Protein AF-A0A2V5Q978-F1 (afdb_monomer_lite)

Sequence (91 aa):
MLPANISKRWLRARQQKTLMKILLQSKETRDYVEPGGGWTWKQGRARVFTTGLEAMLFCLDHRICDMQIVCVSHELAKSFNISVTDCRQSH

pLDDT: mean 73.68, std 18.13, range [42.03, 94.38]

Foldseek 3Di:
DDDPVVVVVVVVVVPPPQQWWKWKAAPVPRWTAAPVRDTHNDPVRHDTDRDPVRVVVVCVVSVPARIWIFIDTPVDRDTDTDHDHPPPPPD

Secondary structure (DSSP, 8-state):
---HHHHHHHHHHT------EEEEEETTT-PEEPTTS-EES-GGGSPPBSSHHHHHHHHHHTT--SEEEEEE-SS---PPEEE---GGG--

Structure (mmCIF, N/CA/C/O backbone):
data_AF-A0A2V5Q978-F1
#
_entry.id   AF-A0A2V5Q978-F1
#
loop_
_atom_site.group_PDB
_atom_site.id
_atom_site.type_symbol
_atom_site.label_atom_id
_atom_site.label_alt_id
_atom_site.label_comp_id
_atom_site.label_asym_id
_atom_site.label_entity_id
_atom_site.label_seq_id
_atom_site.pdbx_PDB_ins_code
_atom_site.Cartn_x
_atom_site.Cartn_y
_atom_site.Cartn_z
_atom_site.occupancy
_atom_site.B_iso_or_equiv
_atom_site.auth_seq_id
_atom_site.auth_comp_id
_atom_site.auth_asym_id
_atom_site.auth_atom_id
_atom_site.pdbx_PDB_model_num
ATOM 1 N N . MET A 1 1 ? 30.083 25.180 -32.778 1.00 44.00 1 MET A N 1
ATOM 2 C CA . MET A 1 1 ? 29.254 23.993 -33.091 1.00 44.00 1 MET A CA 1
ATOM 3 C C . MET A 1 1 ? 29.697 22.849 -32.189 1.00 44.00 1 MET A C 1
ATOM 5 O O . MET A 1 1 ? 30.828 22.408 -32.319 1.00 44.00 1 MET A O 1
ATOM 9 N N . LEU A 1 2 ? 28.874 22.432 -31.222 1.00 48.12 2 LEU A N 1
ATOM 10 C CA . LEU A 1 2 ? 29.196 21.302 -30.336 1.00 48.12 2 LEU A CA 1
ATOM 11 C C . LEU A 1 2 ? 28.750 19.974 -30.982 1.00 48.12 2 LEU A C 1
ATOM 13 O O . LEU A 1 2 ? 27.699 19.946 -31.624 1.00 48.12 2 LEU A O 1
ATOM 17 N N . PRO A 1 3 ? 29.511 18.874 -30.826 1.00 46.78 3 PRO A N 1
ATOM 18 C CA . PRO A 1 3 ? 29.218 17.604 -31.483 1.00 46.78 3 PRO A CA 1
ATOM 19 C C . PRO A 1 3 ? 27.945 16.943 -30.928 1.00 46.78 3 PRO A C 1
ATOM 21 O O . PRO A 1 3 ? 27.762 16.800 -29.716 1.00 46.78 3 PRO A O 1
ATOM 24 N N . ALA A 1 4 ? 27.085 16.466 -31.835 1.00 58.19 4 ALA A N 1
ATOM 25 C CA . ALA A 1 4 ? 25.762 15.882 -31.570 1.00 58.19 4 ALA A CA 1
ATOM 26 C C . ALA A 1 4 ? 25.744 14.661 -30.616 1.00 58.19 4 ALA A C 1
ATOM 28 O O . ALA A 1 4 ? 24.683 14.261 -30.131 1.00 58.19 4 ALA A O 1
ATOM 29 N N . ASN A 1 5 ? 26.906 14.077 -30.303 1.00 52.62 5 ASN A N 1
ATOM 30 C CA . ASN A 1 5 ? 27.032 12.914 -29.420 1.00 52.62 5 ASN A CA 1
ATOM 31 C C . ASN A 1 5 ? 27.000 13.242 -27.922 1.00 52.62 5 ASN A C 1
ATOM 33 O O . ASN A 1 5 ? 26.665 12.368 -27.124 1.00 52.62 5 ASN A O 1
ATOM 37 N N . ILE A 1 6 ? 27.276 14.488 -27.525 1.00 53.28 6 ILE A N 1
ATOM 38 C CA . ILE A 1 6 ? 27.180 14.895 -26.114 1.00 53.28 6 ILE A CA 1
ATOM 39 C C . ILE A 1 6 ? 25.700 14.958 -25.701 1.00 53.28 6 ILE A C 1
ATOM 41 O O . ILE A 1 6 ? 25.321 14.462 -24.642 1.00 53.28 6 ILE A O 1
ATOM 45 N N . SER A 1 7 ? 24.829 15.440 -26.593 1.00 54.88 7 SER A N 1
ATOM 46 C CA . SER A 1 7 ? 23.400 15.648 -26.323 1.00 54.88 7 SER A CA 1
ATOM 47 C C . SER A 1 7 ? 22.641 14.354 -25.978 1.00 54.88 7 SER A C 1
ATOM 49 O O . SER A 1 7 ? 21.827 14.325 -25.056 1.00 54.88 7 SER A O 1
ATOM 51 N N . LYS A 1 8 ? 22.973 13.228 -26.628 1.00 49.91 8 LYS A N 1
ATOM 52 C CA . LYS A 1 8 ? 22.304 11.931 -26.393 1.00 49.91 8 LYS A CA 1
ATOM 53 C C . LYS A 1 8 ? 22.658 11.278 -25.050 1.00 49.91 8 LYS A C 1
ATOM 55 O O . LYS A 1 8 ? 21.899 10.433 -24.574 1.00 49.91 8 LYS A O 1
ATOM 60 N N . ARG A 1 9 ? 23.801 11.624 -24.443 1.00 50.91 9 ARG A N 1
ATOM 61 C CA . ARG A 1 9 ? 24.229 11.081 -23.140 1.00 50.91 9 ARG A CA 1
ATOM 62 C C . ARG A 1 9 ? 23.544 11.816 -21.985 1.00 50.91 9 ARG A C 1
ATOM 64 O O . ARG A 1 9 ? 23.062 11.168 -21.063 1.00 50.91 9 ARG A O 1
ATOM 71 N N . TRP A 1 10 ? 23.398 13.138 -22.097 1.00 47.81 10 TRP A N 1
ATOM 72 C CA . TRP A 1 10 ? 22.652 13.956 -21.131 1.00 47.81 10 TRP A CA 1
ATOM 73 C C . TRP A 1 10 ? 21.134 13.765 -21.229 1.00 47.81 10 TRP A C 1
ATOM 75 O O . TRP A 1 10 ? 20.455 13.787 -20.207 1.00 47.81 10 TRP A O 1
ATOM 85 N N . LEU A 1 11 ? 20.598 13.503 -22.429 1.00 47.16 11 LEU A N 1
ATOM 86 C CA . LEU A 1 11 ? 19.185 13.144 -22.607 1.00 47.16 11 LEU A CA 1
ATOM 87 C C . LEU A 1 11 ? 18.836 11.803 -21.947 1.00 47.16 11 LEU A C 1
ATOM 89 O O . LEU A 1 11 ? 17.775 11.699 -21.342 1.00 47.16 11 LEU A O 1
ATOM 93 N N . ARG A 1 12 ? 19.740 10.812 -21.978 1.00 48.47 12 ARG A N 1
ATOM 94 C CA . ARG A 1 12 ? 19.551 9.541 -21.256 1.00 48.47 12 ARG A CA 1
ATOM 95 C C . ARG A 1 12 ? 19.625 9.706 -19.735 1.00 48.47 12 ARG A C 1
ATOM 97 O O . ARG A 1 12 ? 18.812 9.115 -19.036 1.00 48.47 12 ARG A O 1
ATOM 104 N N . ALA A 1 13 ? 20.522 10.558 -19.236 1.00 47.00 13 ALA A N 1
ATOM 105 C CA . ALA A 1 13 ? 20.610 10.876 -17.807 1.00 47.00 13 ALA A CA 1
ATOM 106 C C . ALA A 1 13 ? 19.381 11.649 -17.280 1.00 47.00 13 ALA A C 1
ATOM 108 O O . ALA A 1 13 ? 19.013 11.509 -16.122 1.00 47.00 13 ALA A O 1
ATOM 109 N N . ARG A 1 14 ? 18.697 12.425 -18.134 1.00 44.50 14 ARG A N 1
ATOM 110 C CA . ARG A 1 14 ? 17.444 13.128 -17.792 1.00 44.50 14 ARG A CA 1
ATOM 111 C C . ARG A 1 14 ? 16.184 12.256 -17.854 1.00 44.50 14 ARG A C 1
ATOM 113 O O . ARG A 1 14 ? 15.120 12.724 -17.460 1.00 44.50 14 ARG A O 1
ATOM 120 N N . GLN A 1 15 ? 16.283 11.026 -18.360 1.00 45.97 15 GLN A N 1
ATOM 121 C CA . GLN A 1 15 ? 15.139 10.137 -18.591 1.00 45.97 15 GLN A CA 1
ATOM 122 C C . GLN A 1 15 ? 15.111 8.890 -17.706 1.00 45.97 15 GLN A C 1
ATOM 124 O O . GLN A 1 15 ? 14.174 8.101 -17.816 1.00 45.97 15 GLN A O 1
ATOM 129 N N . GLN A 1 16 ? 16.042 8.741 -16.763 1.00 48.91 16 GLN A N 1
ATOM 130 C CA . GLN A 1 16 ? 15.749 7.967 -15.560 1.00 48.91 16 GLN A CA 1
ATOM 131 C C . GLN A 1 16 ? 14.790 8.801 -14.712 1.00 48.91 16 GLN A C 1
ATOM 133 O O . GLN A 1 16 ? 15.165 9.422 -13.724 1.00 48.91 16 GLN A O 1
ATOM 138 N N . LYS A 1 17 ? 13.519 8.852 -15.135 1.00 53.94 17 LYS A N 1
ATOM 139 C CA . LYS A 1 17 ? 12.414 9.139 -14.223 1.00 53.94 17 LYS A CA 1
ATOM 140 C C . LYS A 1 17 ? 12.597 8.130 -13.102 1.00 53.94 17 LYS A C 1
ATOM 142 O O . LYS A 1 17 ? 12.343 6.945 -13.308 1.00 53.94 17 LYS A O 1
ATOM 147 N N . THR A 1 18 ? 13.135 8.568 -11.973 1.00 56.16 18 THR A N 1
ATOM 148 C CA . THR A 1 18 ? 13.282 7.729 -10.796 1.00 56.16 18 THR A CA 1
ATOM 149 C C . THR A 1 18 ? 11.869 7.260 -10.474 1.00 56.16 18 THR A C 1
ATOM 151 O O . THR A 1 18 ? 11.026 8.061 -10.070 1.00 56.16 18 THR A O 1
ATOM 154 N N . LEU A 1 19 ? 11.556 6.002 -10.798 1.00 67.69 19 LEU A N 1
ATOM 155 C CA . LEU A 1 19 ? 10.228 5.433 -10.594 1.00 67.69 19 LEU A CA 1
ATOM 156 C C . LEU A 1 19 ? 10.058 5.262 -9.087 1.00 67.69 19 LEU A C 1
ATOM 158 O O . LEU A 1 19 ? 10.408 4.226 -8.523 1.00 67.69 19 LEU A O 1
ATOM 162 N N . MET A 1 20 ? 9.601 6.327 -8.428 1.00 75.12 20 MET A N 1
ATOM 163 C CA . MET A 1 20 ? 9.182 6.275 -7.039 1.00 75.12 20 MET A CA 1
ATOM 164 C C . MET A 1 20 ? 7.960 5.370 -6.954 1.00 75.12 20 MET A C 1
ATOM 166 O O . MET A 1 20 ? 6.941 5.615 -7.596 1.00 75.12 20 MET A O 1
ATOM 170 N N . LYS A 1 21 ? 8.091 4.310 -6.166 1.00 86.00 21 LYS A N 1
ATOM 171 C CA . LYS A 1 21 ? 6.997 3.421 -5.799 1.00 86.00 21 LYS A CA 1
ATOM 172 C C . LYS A 1 21 ? 6.380 3.957 -4.524 1.00 86.00 21 LYS A C 1
ATOM 174 O O . LYS A 1 21 ? 7.103 4.264 -3.579 1.00 86.00 21 LYS A O 1
ATOM 179 N N . ILE A 1 22 ? 5.065 4.067 -4.498 1.00 89.56 22 ILE A N 1
ATOM 180 C CA . ILE A 1 22 ? 4.339 4.525 -3.322 1.00 89.56 22 ILE A CA 1
ATOM 181 C C . ILE A 1 22 ? 3.649 3.322 -2.696 1.00 89.56 22 ILE A C 1
ATOM 183 O O . ILE A 1 22 ? 2.994 2.556 -3.394 1.00 89.56 22 ILE A O 1
ATOM 187 N N . LEU A 1 23 ? 3.814 3.142 -1.391 1.00 93.12 23 LEU A N 1
ATOM 188 C CA . LEU A 1 23 ? 3.152 2.102 -0.611 1.00 93.12 23 LEU A CA 1
ATOM 189 C C . LEU A 1 23 ? 2.311 2.757 0.485 1.00 93.12 23 LEU A C 1
ATOM 191 O O . LEU A 1 23 ? 2.650 3.836 0.971 1.00 93.12 23 LEU A O 1
ATOM 195 N N . LEU A 1 24 ? 1.245 2.082 0.901 1.00 92.69 24 LEU A N 1
ATOM 196 C CA . LEU A 1 24 ? 0.477 2.446 2.090 1.00 92.69 24 LEU A CA 1
ATOM 197 C C . LEU A 1 24 ? 0.896 1.549 3.247 1.00 92.69 24 LEU A C 1
ATOM 199 O O . LEU A 1 24 ? 0.960 0.331 3.073 1.00 92.69 24 LEU A O 1
ATOM 203 N N . GLN A 1 25 ? 1.176 2.152 4.400 1.00 93.44 25 GLN A N 1
ATOM 204 C CA . GLN A 1 25 ? 1.578 1.446 5.610 1.00 93.44 25 GLN A CA 1
ATOM 205 C C . GLN A 1 25 ? 0.759 1.917 6.815 1.00 93.44 25 GLN A C 1
ATOM 207 O O . GLN A 1 25 ? 0.613 3.121 7.030 1.00 93.44 25 GLN A O 1
ATOM 212 N N . SER A 1 26 ? 0.286 0.976 7.629 1.00 90.38 26 SER A N 1
ATOM 213 C CA . SER A 1 26 ? -0.337 1.252 8.925 1.00 90.38 26 SER A CA 1
ATOM 214 C C . SER A 1 26 ? 0.648 1.945 9.857 1.00 90.38 26 SER A C 1
ATOM 216 O O . SER A 1 26 ? 1.786 1.492 10.016 1.00 90.38 26 SER A O 1
ATOM 218 N N . LYS A 1 27 ? 0.231 3.048 10.489 1.00 86.75 27 LYS A N 1
ATOM 219 C CA . LYS A 1 27 ? 1.059 3.704 11.513 1.00 86.75 27 LYS A CA 1
ATOM 220 C C . LYS A 1 27 ? 1.189 2.849 12.772 1.00 86.75 27 LYS A C 1
ATOM 222 O O . LYS A 1 27 ? 2.235 2.900 13.415 1.00 86.75 27 LYS A O 1
ATOM 227 N N . GLU A 1 28 ? 0.150 2.083 13.097 1.00 88.44 28 GLU A N 1
ATOM 228 C CA . GLU A 1 28 ? 0.076 1.265 14.308 1.00 88.44 28 GLU A CA 1
ATOM 229 C C . GLU A 1 28 ? 0.893 -0.022 14.161 1.00 88.44 28 GLU A C 1
ATOM 231 O O . GLU A 1 28 ? 1.845 -0.242 14.905 1.00 88.44 28 GLU A O 1
ATOM 236 N N . THR A 1 29 ? 0.569 -0.848 13.161 1.00 90.06 29 THR A N 1
ATOM 237 C CA . THR A 1 29 ? 1.167 -2.188 13.020 1.00 90.06 29 THR A CA 1
ATOM 238 C C . THR A 1 29 ? 2.407 -2.211 12.138 1.00 90.06 29 THR A C 1
ATOM 240 O O . THR A 1 29 ? 3.145 -3.191 12.145 1.00 90.06 29 THR A O 1
ATOM 243 N N . ARG A 1 30 ? 2.655 -1.138 11.372 1.00 90.94 30 ARG A N 1
ATOM 244 C CA . ARG A 1 30 ? 3.681 -1.081 10.315 1.00 90.94 30 ARG A CA 1
ATOM 245 C C . ARG A 1 30 ? 3.457 -2.075 9.169 1.00 90.94 30 ARG A C 1
ATOM 247 O O . ARG A 1 30 ? 4.352 -2.240 8.340 1.00 90.94 30 ARG A O 1
ATOM 254 N N . ASP A 1 31 ? 2.273 -2.669 9.051 1.00 93.62 31 ASP A N 1
ATOM 255 C CA . ASP A 1 31 ? 1.930 -3.511 7.905 1.00 93.62 31 ASP A CA 1
ATOM 256 C C . ASP A 1 31 ? 1.594 -2.683 6.669 1.00 93.62 31 ASP A C 1
ATOM 258 O O . ASP A 1 31 ? 1.111 -1.556 6.757 1.00 93.62 31 ASP A O 1
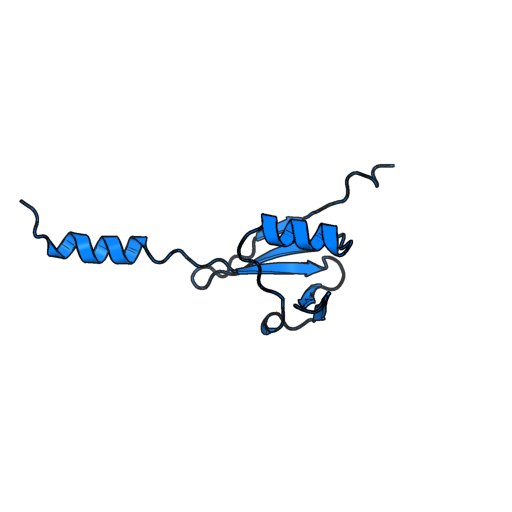ATOM 262 N N . TYR A 1 32 ? 1.821 -3.270 5.503 1.00 94.12 32 TYR A N 1
ATOM 263 C CA . TYR A 1 32 ? 1.488 -2.708 4.206 1.00 94.12 32 TYR A CA 1
ATOM 264 C C . TYR A 1 32 ? 0.175 -3.272 3.674 1.00 94.12 32 TYR A C 1
ATOM 266 O O . TYR A 1 32 ? -0.158 -4.429 3.927 1.00 94.12 32 TYR A O 1
ATOM 274 N N . VAL A 1 33 ? -0.536 -2.486 2.869 1.00 93.00 33 VAL A N 1
ATOM 275 C CA . VAL A 1 33 ? -1.737 -2.967 2.170 1.00 93.00 33 VAL A CA 1
ATOM 276 C C . VAL A 1 33 ? -1.342 -3.899 1.024 1.00 93.00 33 VAL A C 1
ATOM 278 O O . VAL A 1 33 ? -0.489 -3.552 0.209 1.00 93.00 33 VAL A O 1
ATOM 281 N N . GLU A 1 34 ? -1.982 -5.059 0.917 1.00 93.31 34 GLU A N 1
ATOM 282 C CA . GLU A 1 34 ? -1.889 -5.965 -0.230 1.00 93.31 34 GLU A CA 1
ATOM 283 C C . GLU A 1 34 ? -2.840 -5.559 -1.375 1.00 93.31 34 GLU A C 1
ATOM 285 O O . GLU A 1 34 ? -3.856 -4.897 -1.150 1.00 93.31 34 GLU A O 1
ATOM 290 N N . PRO A 1 35 ? -2.581 -5.999 -2.623 1.00 86.50 35 PRO A N 1
ATOM 291 C CA . PRO A 1 35 ? -3.462 -5.727 -3.760 1.00 86.50 35 PRO A CA 1
ATOM 292 C C . PRO A 1 35 ? -4.924 -6.142 -3.551 1.00 86.50 35 PRO A C 1
ATOM 294 O O . PRO A 1 35 ? -5.818 -5.453 -4.037 1.00 86.50 35 PRO A O 1
ATOM 297 N N . GLY A 1 36 ? -5.159 -7.233 -2.813 1.00 83.00 36 GLY A N 1
ATOM 298 C CA . GLY A 1 36 ? -6.493 -7.751 -2.491 1.00 83.00 36 GLY A CA 1
ATOM 299 C C . GLY A 1 36 ? -7.186 -7.076 -1.301 1.00 83.00 36 GLY A C 1
ATOM 300 O O . GLY A 1 36 ? -8.247 -7.539 -0.900 1.00 83.00 3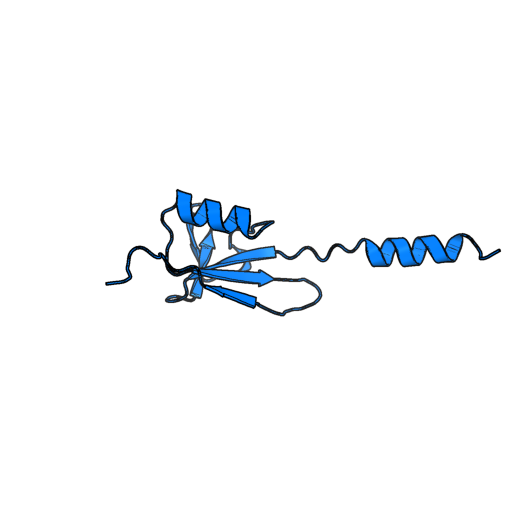6 GLY A O 1
ATOM 301 N N . GLY A 1 37 ? -6.599 -6.025 -0.713 1.00 78.88 37 GLY A N 1
ATOM 302 C CA . GLY A 1 37 ? -7.162 -5.309 0.442 1.00 78.88 37 GLY A CA 1
ATOM 303 C C . GLY A 1 37 ? -6.805 -5.894 1.815 1.00 78.88 37 GLY A C 1
ATOM 304 O O . GLY A 1 37 ? -7.251 -5.364 2.828 1.00 78.88 37 GLY A O 1
ATOM 305 N N . GLY A 1 38 ? -6.001 -6.961 1.865 1.00 89.38 38 GLY A N 1
ATOM 306 C CA . GLY A 1 38 ? -5.416 -7.490 3.102 1.00 89.38 38 GLY A CA 1
ATOM 307 C C . GLY A 1 38 ? -4.212 -6.680 3.599 1.00 89.38 38 GLY A C 1
ATOM 308 O O . GLY A 1 38 ? -3.791 -5.716 2.959 1.00 89.38 38 GLY A O 1
ATOM 309 N N . TRP A 1 39 ? -3.628 -7.107 4.721 1.00 92.69 39 TRP A N 1
ATOM 310 C CA . TRP A 1 39 ? -2.431 -6.504 5.320 1.00 92.69 39 TRP A CA 1
ATOM 311 C C . TRP A 1 39 ? -1.259 -7.480 5.318 1.00 92.69 39 TRP A C 1
ATOM 313 O O . TRP A 1 39 ? -1.440 -8.688 5.473 1.00 92.69 39 TRP A O 1
ATOM 323 N N . THR A 1 40 ? -0.045 -6.960 5.160 1.00 93.94 40 THR A N 1
ATOM 324 C CA . THR A 1 40 ? 1.170 -7.772 5.122 1.00 93.94 40 THR A CA 1
ATOM 325 C C . THR A 1 40 ? 2.367 -7.034 5.692 1.00 93.94 40 THR A C 1
ATOM 327 O O . THR A 1 40 ? 2.658 -5.900 5.323 1.00 93.94 40 THR A O 1
ATOM 330 N N . TRP A 1 41 ? 3.155 -7.713 6.517 1.00 94.38 41 TRP A N 1
ATOM 331 C CA . TRP A 1 41 ? 4.440 -7.188 6.982 1.00 94.38 41 TRP A CA 1
ATOM 332 C C . TRP A 1 41 ? 5.508 -7.194 5.871 1.00 94.38 41 TRP A C 1
ATOM 334 O O . TRP A 1 41 ? 6.557 -6.558 5.982 1.00 94.38 41 TRP A O 1
ATOM 344 N N . LYS A 1 42 ? 5.268 -7.923 4.769 1.00 92.44 42 LYS A N 1
ATOM 345 C CA . LYS A 1 42 ? 6.220 -8.073 3.661 1.00 92.44 42 LYS A CA 1
ATOM 346 C C . LYS A 1 42 ? 6.048 -6.960 2.636 1.00 92.44 42 LYS A C 1
ATOM 348 O O . LYS 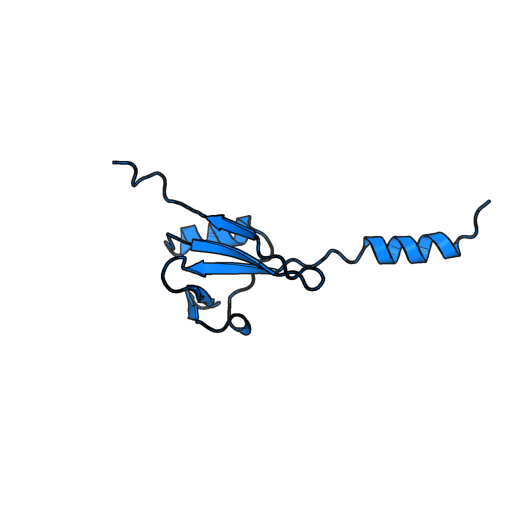A 1 42 ? 5.206 -7.054 1.748 1.00 92.44 42 LYS A O 1
ATOM 353 N N . GLN A 1 43 ? 6.952 -5.985 2.654 1.00 89.38 43 GLN A N 1
ATOM 354 C CA . GLN A 1 43 ? 6.965 -4.878 1.689 1.00 89.38 43 GLN A CA 1
ATOM 355 C C . GLN A 1 43 ? 6.916 -5.335 0.216 1.00 89.38 43 GLN A C 1
ATOM 357 O O . GLN A 1 43 ? 6.247 -4.714 -0.601 1.00 89.38 43 GLN A O 1
ATOM 362 N N . GLY A 1 44 ? 7.573 -6.446 -0.140 1.00 89.31 44 GLY A N 1
ATOM 363 C CA . GLY A 1 44 ? 7.564 -6.979 -1.512 1.00 89.31 44 GLY A CA 1
ATOM 364 C C . GLY A 1 44 ? 6.211 -7.524 -1.994 1.00 89.31 44 GLY A C 1
ATOM 365 O O . GLY A 1 44 ? 6.062 -7.798 -3.181 1.00 89.31 44 GLY A O 1
ATOM 366 N N . ARG A 1 45 ? 5.238 -7.692 -1.090 1.00 91.62 45 ARG A N 1
ATOM 367 C CA . ARG A 1 45 ? 3.852 -8.081 -1.398 1.00 91.62 45 ARG A CA 1
ATOM 368 C C . ARG A 1 45 ? 2.873 -6.911 -1.307 1.00 91.62 45 ARG A C 1
ATOM 370 O O . ARG A 1 45 ? 1.696 -7.082 -1.609 1.00 91.62 45 ARG A O 1
ATOM 377 N N . ALA A 1 46 ? 3.357 -5.738 -0.904 1.00 93.50 46 ALA A N 1
ATOM 378 C CA . ALA A 1 46 ? 2.546 -4.543 -0.811 1.00 93.50 46 ALA A CA 1
ATOM 379 C C . ALA A 1 46 ? 2.033 -4.120 -2.192 1.00 93.50 46 ALA A C 1
ATOM 381 O O . ALA A 1 46 ? 2.724 -4.239 -3.210 1.00 93.50 46 ALA A O 1
ATOM 382 N N . ARG A 1 47 ? 0.825 -3.564 -2.214 1.00 93.31 47 ARG A N 1
ATOM 383 C CA . ARG A 1 47 ? 0.286 -2.869 -3.372 1.00 93.31 47 ARG A CA 1
ATOM 384 C C . ARG A 1 47 ? 1.151 -1.646 -3.660 1.00 93.31 47 ARG A C 1
ATOM 386 O O . ARG A 1 47 ? 1.381 -0.810 -2.787 1.00 93.31 47 ARG A O 1
ATOM 393 N N . VAL A 1 48 ? 1.616 -1.555 -4.901 1.00 92.69 48 VAL A N 1
ATOM 394 C CA . VAL A 1 48 ? 2.395 -0.419 -5.389 1.00 92.69 48 VAL A CA 1
ATOM 395 C C . VAL A 1 48 ? 1.459 0.565 -6.069 1.00 92.69 48 VAL A C 1
ATOM 397 O O . VAL A 1 48 ? 0.757 0.204 -7.009 1.00 92.69 48 VAL A O 1
ATOM 400 N N . PHE A 1 49 ? 1.500 1.808 -5.614 1.00 90.38 49 PHE A N 1
ATOM 401 C CA . PHE A 1 49 ? 0.828 2.943 -6.220 1.00 90.38 49 PHE A CA 1
ATOM 402 C C . PHE A 1 49 ? 1.826 3.761 -7.031 1.00 90.38 49 PHE A C 1
ATOM 404 O O . PHE A 1 49 ? 2.998 3.913 -6.664 1.00 90.38 49 PHE A O 1
ATOM 411 N N . THR A 1 50 ? 1.347 4.296 -8.146 1.00 85.62 50 THR A N 1
ATOM 412 C CA . THR A 1 50 ? 2.144 5.140 -9.044 1.00 85.62 50 THR A CA 1
ATOM 413 C C . THR A 1 50 ? 2.174 6.594 -8.589 1.00 85.62 50 THR A C 1
ATOM 415 O O . THR A 1 50 ? 3.147 7.306 -8.835 1.00 85.62 50 THR A O 1
ATOM 418 N N . THR A 1 51 ? 1.116 7.044 -7.911 1.00 84.94 51 THR A N 1
ATOM 419 C CA . THR A 1 51 ? 0.961 8.419 -7.428 1.00 84.94 51 THR A CA 1
ATOM 420 C C . THR A 1 51 ? 0.349 8.445 -6.031 1.00 84.94 51 THR A C 1
ATOM 422 O O . THR A 1 51 ? -0.359 7.523 -5.627 1.00 84.94 51 THR A O 1
ATOM 425 N N . GLY A 1 52 ? 0.593 9.530 -5.289 1.00 84.31 52 GLY A N 1
ATOM 426 C CA . GLY A 1 52 ? -0.034 9.728 -3.980 1.00 84.31 52 GLY A CA 1
ATOM 427 C C . GLY A 1 52 ? -1.555 9.861 -4.082 1.00 84.31 52 GLY A C 1
ATOM 428 O O . GLY A 1 52 ? -2.262 9.414 -3.188 1.00 84.31 52 GLY A O 1
ATOM 429 N N . LEU A 1 53 ? -2.066 10.409 -5.193 1.00 86.31 53 LEU A N 1
ATOM 430 C CA . LEU A 1 53 ? -3.504 10.521 -5.442 1.00 86.31 53 LEU A CA 1
ATOM 431 C C . LEU A 1 53 ? -4.169 9.147 -5.567 1.00 86.31 53 LEU A C 1
ATOM 433 O O . LEU A 1 53 ? -5.201 8.918 -4.949 1.00 86.31 53 LEU A O 1
ATOM 437 N N . GLU A 1 54 ? -3.555 8.225 -6.310 1.00 89.75 54 GLU A N 1
ATOM 438 C CA . GLU A 1 54 ? -4.041 6.845 -6.437 1.00 89.75 54 GLU A CA 1
ATOM 439 C C . GLU A 1 54 ? -4.101 6.146 -5.069 1.00 89.75 54 GLU A C 1
ATOM 441 O O . GLU A 1 54 ? -5.094 5.500 -4.740 1.00 89.75 54 GLU A O 1
ATOM 446 N N . ALA A 1 55 ? -3.064 6.331 -4.248 1.00 89.88 55 ALA A N 1
ATOM 447 C CA . ALA A 1 55 ? -3.015 5.790 -2.894 1.00 89.88 55 ALA A CA 1
ATOM 448 C C . ALA A 1 55 ? -4.106 6.392 -1.989 1.00 89.88 55 ALA A C 1
ATOM 450 O O . ALA A 1 55 ? -4.761 5.664 -1.248 1.00 89.88 55 ALA A O 1
ATOM 451 N N . MET A 1 56 ? -4.347 7.705 -2.073 1.00 87.88 56 MET A N 1
ATOM 452 C CA . MET A 1 56 ? -5.405 8.370 -1.303 1.00 87.88 56 MET A CA 1
ATOM 453 C C . MET A 1 56 ? -6.806 7.907 -1.715 1.00 87.88 56 MET A C 1
ATOM 455 O O . MET A 1 56 ? -7.622 7.631 -0.840 1.00 87.88 56 MET A O 1
ATOM 459 N N . LEU A 1 57 ? -7.084 7.789 -3.018 1.00 88.75 57 LEU A N 1
ATOM 460 C CA . LEU A 1 57 ? -8.371 7.282 -3.510 1.00 88.75 57 LEU A CA 1
ATOM 461 C C . LEU A 1 57 ? -8.625 5.856 -3.020 1.00 88.75 57 LEU A C 1
ATOM 463 O O . LEU A 1 57 ? -9.695 5.570 -2.498 1.00 88.75 57 LEU A O 1
ATOM 467 N N . PHE A 1 58 ? -7.605 4.999 -3.074 1.00 88.94 58 PHE A N 1
ATOM 468 C CA . PHE A 1 58 ? -7.696 3.648 -2.531 1.00 88.94 58 PHE A CA 1
ATOM 469 C C . PHE A 1 58 ? -8.020 3.638 -1.027 1.00 88.94 58 PHE A C 1
ATOM 471 O O . PHE A 1 58 ? -8.863 2.854 -0.591 1.00 88.94 58 PHE A O 1
ATOM 478 N N . CYS A 1 59 ? -7.401 4.516 -0.228 1.00 87.56 59 CYS A N 1
ATOM 479 C CA . CYS A 1 59 ? -7.746 4.636 1.192 1.00 87.56 59 CYS A CA 1
ATOM 480 C C . CYS A 1 59 ? -9.216 5.019 1.399 1.00 87.56 59 CYS A C 1
ATOM 482 O O . CYS A 1 59 ? -9.871 4.454 2.273 1.00 87.56 59 CYS A O 1
ATOM 484 N N . LEU A 1 60 ? -9.736 5.956 0.601 1.00 86.38 60 LEU A N 1
ATOM 485 C CA . LEU A 1 60 ? -11.130 6.396 0.690 1.00 86.38 60 LEU A CA 1
ATOM 486 C C . LEU A 1 60 ? -12.101 5.267 0.325 1.00 86.38 60 LEU A C 1
ATOM 488 O O . LEU A 1 60 ? -13.039 5.008 1.081 1.00 86.38 60 LEU A O 1
ATOM 492 N N . ASP A 1 61 ? -11.841 4.560 -0.774 1.00 88.94 61 ASP A N 1
ATOM 493 C CA . ASP A 1 61 ? -12.698 3.475 -1.268 1.00 88.94 61 ASP A CA 1
ATOM 494 C C . ASP A 1 61 ? -12.761 2.296 -0.288 1.00 88.94 61 ASP A C 1
ATOM 496 O O . ASP A 1 61 ? -13.815 1.687 -0.096 1.00 88.94 61 ASP A O 1
ATOM 500 N N . HIS A 1 62 ? -11.646 2.001 0.384 1.00 85.50 62 HIS A N 1
ATOM 501 C CA . HIS A 1 62 ? -11.545 0.900 1.343 1.00 85.50 62 HIS A CA 1
ATOM 502 C C . HIS A 1 62 ? -11.724 1.320 2.807 1.00 85.50 62 HIS A C 1
ATOM 504 O O . HIS A 1 62 ? -11.587 0.478 3.693 1.00 85.50 62 HIS A O 1
ATOM 510 N N . ARG A 1 63 ? -12.061 2.592 3.073 1.00 85.50 63 ARG A N 1
ATOM 511 C CA . ARG A 1 63 ? -12.225 3.160 4.428 1.00 85.50 63 ARG A CA 1
ATOM 512 C C . ARG A 1 63 ? -11.021 2.895 5.338 1.00 85.50 63 ARG A C 1
ATOM 514 O O . ARG A 1 63 ? -11.168 2.553 6.509 1.00 85.50 63 ARG A O 1
ATOM 521 N N . ILE A 1 64 ? -9.827 3.028 4.776 1.00 83.12 64 ILE A N 1
ATOM 522 C CA . ILE A 1 64 ? -8.568 2.828 5.485 1.00 83.12 64 ILE A CA 1
ATOM 523 C C . ILE A 1 64 ? -8.135 4.168 6.091 1.00 83.12 64 ILE A C 1
ATOM 525 O O . ILE A 1 64 ? -7.885 5.132 5.365 1.00 83.12 64 ILE A O 1
ATOM 529 N N . CYS A 1 65 ? -8.011 4.208 7.417 1.00 82.62 65 CYS A N 1
ATOM 530 C CA . CYS A 1 65 ? -7.587 5.377 8.194 1.00 82.62 65 CYS A CA 1
ATOM 531 C C . CYS A 1 65 ? -6.208 5.150 8.837 1.00 82.62 65 CYS A C 1
ATOM 533 O O . CYS A 1 65 ? -5.694 4.037 8.820 1.00 82.62 65 CYS A O 1
ATOM 535 N N . ASP A 1 66 ? -5.598 6.207 9.384 1.00 81.44 66 ASP A N 1
ATOM 536 C CA . ASP A 1 66 ? -4.343 6.146 10.157 1.00 81.44 66 ASP A CA 1
ATOM 537 C C . ASP A 1 66 ? -3.150 5.502 9.443 1.00 81.44 66 ASP A C 1
ATOM 539 O O . ASP A 1 66 ? -2.349 4.746 10.000 1.00 81.44 66 ASP A O 1
ATOM 543 N N . MET A 1 67 ? -2.989 5.892 8.182 1.00 84.50 67 MET A N 1
ATOM 544 C CA . MET A 1 67 ? -1.921 5.410 7.317 1.00 84.50 67 MET A CA 1
ATOM 545 C C . MET A 1 67 ? -0.813 6.436 7.134 1.00 84.50 67 MET A C 1
ATOM 547 O O . MET A 1 67 ? -1.018 7.654 7.213 1.00 84.50 67 MET A O 1
ATOM 551 N N . GLN A 1 68 ? 0.373 5.919 6.833 1.00 87.69 68 GLN A N 1
ATOM 552 C CA . GLN A 1 68 ? 1.473 6.685 6.279 1.00 87.69 68 GLN A CA 1
ATOM 553 C C . GLN A 1 68 ? 1.792 6.224 4.858 1.00 87.69 68 GLN A C 1
ATOM 555 O O . GLN A 1 68 ? 1.811 5.032 4.541 1.00 87.69 68 GLN A O 1
ATOM 560 N N . ILE A 1 69 ? 2.053 7.200 3.997 1.00 87.62 69 ILE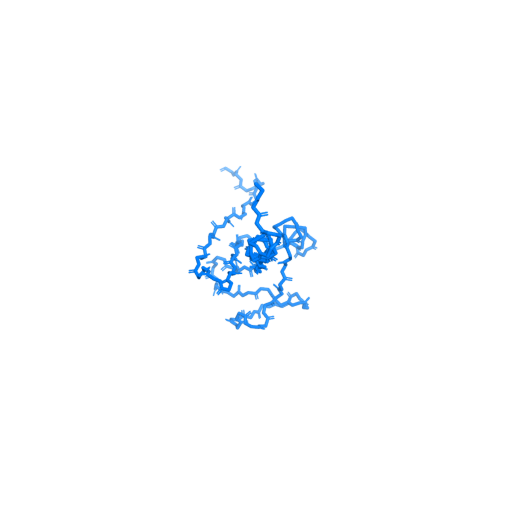 A N 1
ATOM 561 C CA . ILE A 1 69 ? 2.548 6.967 2.644 1.00 87.62 69 ILE A CA 1
ATOM 562 C C . ILE A 1 69 ? 4.050 6.703 2.729 1.00 87.62 69 ILE A C 1
ATOM 564 O O . ILE A 1 69 ? 4.766 7.515 3.304 1.00 87.62 69 ILE A O 1
ATOM 568 N N . VAL A 1 70 ? 4.522 5.601 2.147 1.00 87.69 70 VAL A N 1
ATOM 569 C CA . VAL A 1 70 ? 5.944 5.242 2.079 1.00 87.69 70 VAL A CA 1
ATOM 570 C C . VAL A 1 70 ? 6.418 5.333 0.634 1.00 87.69 70 VAL A C 1
ATOM 572 O O . VAL A 1 70 ? 6.034 4.526 -0.213 1.00 87.69 70 VAL A O 1
ATOM 575 N N . CYS A 1 71 ? 7.286 6.304 0.354 1.00 83.12 71 CYS A N 1
ATOM 576 C CA . CYS A 1 71 ? 7.944 6.442 -0.944 1.00 83.12 71 CYS A CA 1
ATOM 577 C C . CYS A 1 71 ? 9.222 5.594 -0.995 1.00 83.12 71 CYS A C 1
ATOM 579 O O . CYS A 1 71 ? 10.106 5.739 -0.152 1.00 83.12 71 CYS A O 1
ATOM 581 N N . VAL A 1 72 ? 9.339 4.733 -2.003 1.00 80.69 72 VAL A N 1
ATOM 582 C CA . VAL A 1 72 ? 10.489 3.852 -2.237 1.00 80.69 72 VAL A CA 1
ATOM 583 C C . VAL A 1 72 ? 11.103 4.209 -3.585 1.00 80.69 72 VAL A C 1
ATOM 585 O O . VAL A 1 72 ? 10.457 4.075 -4.624 1.00 80.69 72 VAL A O 1
ATOM 588 N N . SER A 1 73 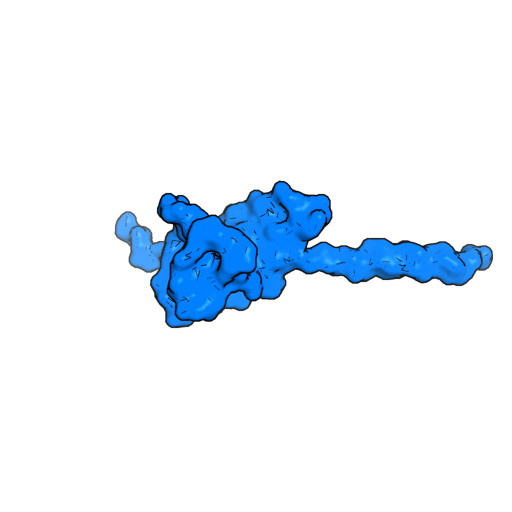? 12.356 4.663 -3.586 1.00 72.75 73 SER A N 1
ATOM 589 C CA . SER A 1 73 ? 13.125 4.937 -4.804 1.00 72.75 73 SER A CA 1
ATOM 590 C C . SER A 1 73 ? 14.300 3.967 -4.923 1.00 72.75 73 SER A C 1
ATOM 592 O O . SER A 1 73 ? 14.926 3.609 -3.928 1.00 72.75 73 SER A O 1
ATOM 594 N N . HIS A 1 74 ? 14.601 3.554 -6.157 1.00 64.50 74 HIS A N 1
ATOM 595 C CA . HIS A 1 74 ? 15.737 2.683 -6.470 1.00 64.50 74 HIS A CA 1
ATOM 596 C C . HIS A 1 74 ? 17.104 3.365 -6.265 1.00 64.50 74 HIS A C 1
ATOM 598 O O . HIS A 1 74 ? 18.094 2.666 -6.081 1.00 64.50 74 HIS A O 1
ATOM 604 N N . GLU A 1 75 ? 17.166 4.703 -6.270 1.00 55.84 75 GLU A N 1
ATOM 605 C CA . GLU A 1 75 ? 18.426 5.469 -6.169 1.00 55.84 75 GLU A CA 1
ATOM 606 C C . GLU A 1 75 ? 18.558 6.270 -4.868 1.00 55.84 75 GLU A C 1
ATOM 608 O O . GLU A 1 75 ? 19.649 6.691 -4.494 1.00 55.84 75 GLU A O 1
ATOM 613 N N . LEU A 1 76 ? 17.459 6.453 -4.138 1.00 50.19 76 LEU A N 1
ATOM 614 C CA . LEU A 1 76 ? 17.458 7.044 -2.808 1.00 50.19 76 LEU A CA 1
ATOM 615 C C . LEU A 1 76 ? 16.523 6.220 -1.934 1.00 50.19 76 LEU A C 1
ATOM 617 O O . LEU A 1 76 ? 15.306 6.370 -2.009 1.00 50.19 76 LEU A O 1
ATOM 621 N N . ALA A 1 77 ? 17.083 5.390 -1.060 1.00 48.16 77 ALA A N 1
ATOM 622 C CA . ALA A 1 77 ? 16.350 4.784 0.048 1.00 48.16 77 ALA A CA 1
ATOM 623 C C . ALA A 1 77 ? 15.981 5.860 1.094 1.00 48.16 77 ALA A C 1
ATOM 625 O O . ALA A 1 77 ? 16.416 5.820 2.239 1.00 48.16 77 ALA A O 1
ATOM 626 N N . LYS A 1 78 ? 15.231 6.886 0.681 1.00 52.22 78 LYS A N 1
ATOM 627 C CA . LYS A 1 78 ? 14.650 7.905 1.552 1.00 52.22 78 LYS A CA 1
ATOM 628 C C . LYS A 1 78 ? 13.147 7.684 1.590 1.00 52.22 78 LYS A C 1
ATOM 630 O O . LYS A 1 78 ? 12.450 7.976 0.624 1.00 52.22 78 LYS A O 1
ATOM 635 N N . SER A 1 79 ? 12.666 7.169 2.715 1.00 55.41 79 SER A N 1
ATOM 636 C CA . SER A 1 79 ? 11.244 7.101 3.030 1.00 55.41 79 SER A CA 1
ATOM 637 C C . SER A 1 79 ? 10.785 8.453 3.571 1.00 55.41 79 SER A C 1
ATOM 639 O O . SER A 1 79 ? 11.261 8.894 4.618 1.00 55.41 79 SER A O 1
ATOM 641 N N . PHE A 1 80 ? 9.861 9.107 2.877 1.00 55.00 80 PHE A N 1
ATOM 642 C CA . PHE A 1 80 ? 9.118 10.246 3.415 1.00 55.00 80 PHE A CA 1
ATOM 643 C C . PHE A 1 80 ? 7.774 9.728 3.909 1.00 55.00 80 PHE A C 1
ATOM 645 O O . PHE A 1 80 ? 7.125 9.005 3.162 1.00 55.00 80 PHE A O 1
ATOM 652 N N . ASN A 1 81 ? 7.383 10.080 5.136 1.00 55.09 81 ASN A N 1
ATOM 653 C CA . ASN A 1 81 ? 6.096 9.695 5.711 1.00 55.09 81 ASN A CA 1
ATOM 654 C C . ASN A 1 81 ? 5.145 10.889 5.642 1.00 55.09 81 ASN A C 1
ATOM 656 O O . ASN A 1 81 ? 5.424 11.932 6.233 1.00 55.09 81 ASN A O 1
ATOM 660 N N . ILE A 1 82 ? 4.027 10.732 4.937 1.00 62.47 82 ILE A N 1
ATOM 661 C CA . ILE A 1 82 ? 2.917 11.691 4.971 1.00 62.47 82 ILE A CA 1
ATOM 662 C C . ILE A 1 82 ? 1.777 11.019 5.724 1.00 62.47 82 ILE A C 1
ATOM 664 O O . ILE A 1 82 ? 1.282 9.975 5.298 1.00 62.47 82 ILE A O 1
ATOM 668 N N . SER A 1 83 ? 1.400 11.596 6.861 1.00 57.41 83 SER A N 1
ATOM 669 C CA . SER A 1 83 ? 0.273 11.147 7.668 1.00 57.41 83 SER A CA 1
ATOM 670 C C . SER A 1 83 ? -1.034 11.665 7.082 1.00 57.41 83 SER A C 1
ATOM 672 O O . SER A 1 83 ? -1.228 12.878 7.011 1.00 57.41 83 SER A O 1
ATOM 674 N N . VAL A 1 84 ? -1.938 10.756 6.727 1.00 59.06 84 VAL A N 1
ATOM 675 C CA . VAL A 1 84 ? -3.340 11.102 6.466 1.00 59.06 84 VAL A CA 1
ATOM 676 C C . VAL A 1 84 ? -4.099 10.958 7.784 1.00 59.06 84 VAL A C 1
ATOM 678 O O . VAL A 1 84 ? -3.944 9.944 8.468 1.00 59.06 84 VAL A O 1
ATOM 681 N N . THR A 1 85 ? -4.857 11.985 8.157 1.00 62.59 85 THR A N 1
ATOM 682 C CA . THR A 1 85 ? -5.683 12.024 9.372 1.00 62.59 85 THR A CA 1
ATOM 683 C C . THR A 1 85 ? -7.094 12.420 8.956 1.00 62.59 85 THR A C 1
ATOM 685 O O . THR A 1 85 ? -7.250 13.347 8.160 1.00 62.59 85 THR A O 1
ATOM 688 N N . ASP A 1 86 ? -8.115 11.723 9.455 1.00 57.53 86 ASP A N 1
ATOM 689 C CA . ASP A 1 86 ? -9.508 12.103 9.209 1.00 57.53 86 ASP A CA 1
ATOM 690 C C . ASP A 1 86 ? -9.851 13.360 10.027 1.00 57.53 86 ASP A C 1
ATOM 692 O O . ASP A 1 86 ? -9.807 13.353 11.258 1.00 57.53 86 ASP A O 1
ATOM 696 N N . CYS A 1 87 ? -10.203 14.453 9.346 1.00 56.31 87 CYS A N 1
ATOM 697 C CA . CYS A 1 87 ? -10.560 15.725 9.980 1.00 56.31 87 CYS A CA 1
ATOM 698 C C . CYS A 1 87 ? -11.905 15.673 10.732 1.00 56.31 87 CYS A C 1
ATOM 700 O O . CYS A 1 87 ? -12.307 16.669 11.326 1.00 56.31 87 CYS A O 1
ATOM 702 N N . ARG A 1 88 ? -12.643 14.556 10.682 1.00 58.97 88 ARG A N 1
ATOM 703 C CA . ARG A 1 88 ? -13.951 14.401 11.342 1.00 58.97 88 ARG A CA 1
ATOM 704 C C . ARG A 1 88 ? -13.869 13.946 12.799 1.00 58.97 88 ARG A C 1
ATOM 706 O O . ARG A 1 88 ? -14.901 13.905 13.457 1.00 58.97 88 ARG A O 1
ATOM 713 N N . GLN A 1 89 ? -12.677 13.631 13.307 1.00 47.78 89 GLN A N 1
ATOM 714 C CA . GLN A 1 89 ? -12.453 13.258 14.712 1.00 47.78 89 GLN A CA 1
ATOM 715 C C . GLN A 1 89 ? -11.806 14.376 15.550 1.00 47.78 89 GLN A C 1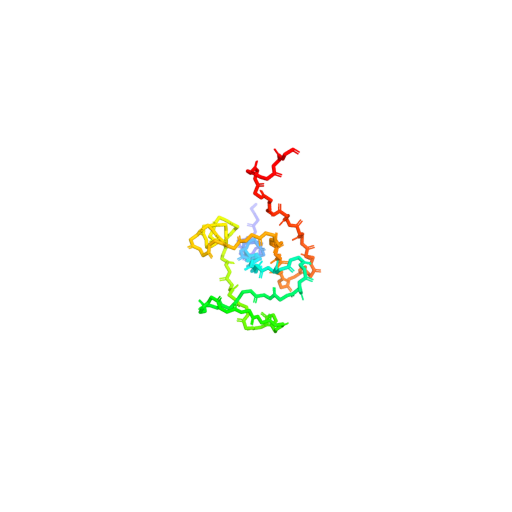
ATOM 717 O O . GLN A 1 89 ? -11.166 14.109 16.563 1.00 47.78 89 GLN A O 1
ATOM 722 N N . SER A 1 90 ? -11.956 15.641 15.152 1.00 44.38 90 SER A N 1
ATOM 723 C CA . SER A 1 90 ? -11.635 16.777 16.023 1.00 44.38 90 SER A CA 1
ATOM 724 C C . SER A 1 90 ? -12.826 17.052 16.946 1.00 44.38 90 SER A C 1
ATOM 726 O O . SER A 1 90 ? -13.700 17.846 16.601 1.00 44.38 90 SER A O 1
ATOM 728 N N . HIS A 1 91 ? -12.889 16.334 18.068 1.00 42.03 91 HIS A N 1
ATOM 729 C CA . HIS A 1 91 ? -13.700 16.724 19.224 1.00 42.03 91 HIS A CA 1
ATOM 730 C C . HIS A 1 91 ? -12.941 17.730 20.089 1.00 42.03 91 HIS A C 1
ATOM 732 O O . HIS A 1 91 ? -11.712 17.549 20.248 1.00 42.03 91 HIS A O 1
#

Radius of gyration: 18.04 Å; chains: 1; bounding box: 43×32×52 Å